Protein AF-A0A3P6DBD3-F1 (afdb_monomer)

Secondary structure (DSSP, 8-state):
--TTSEEEEEEESB-TTS-B-HHHHHHHHHHHHHHHHHHHHHS-SS-----S-------TT-EEEEEETTEEEEEEE-TTSSEEEEEEEHHHHHHHHHHHHHHHH-

Radius of gyration: 14.98 Å; Cα contacts (8 Å, |Δi|>4): 124; chains: 1; bounding box: 41×35×32 Å

Nearest PDB structures (foldseek):
  8fhj-assembly1_C  TM=5.734E-01  e=1.994E+00  Methylocystis sp. SB2
  7zu0-assembly1_A  TM=4.511E-01  e=8.182E-01  Saccharomyces cerevisiae
  5he2-assembly1_A  TM=2.923E-01  e=1.125E+00  Bos taurus
  5yvq-assembly1_A  TM=2.575E-01  e=1.451E+00  Muvirus mu
  6fm7-assembly1_A  TM=2.638E-01  e=7.587E+00  Aeromonas enteropelogenes

Sequence (106 aa):
MCSHVYQSYKVPEFNDNLQENHLYMKVYSYLNSLSSIEDSDFTNLFTEKKSNEIILHLDRNQIVGDEFLGARVCWYNKDGTRSFVLKIRKADKRRILGPYLQHIHR

Organism: Brassica oleracea (NCBI:txid3712)

Structure (mmCIF, N/CA/C/O backbone):
data_AF-A0A3P6DBD3-F1
#
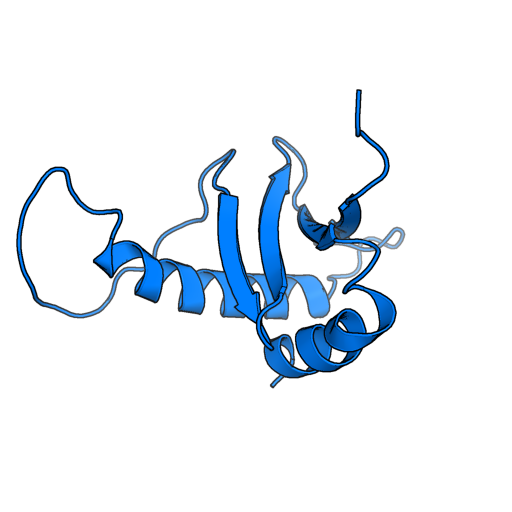_entry.id   AF-A0A3P6DBD3-F1
#
loop_
_atom_site.group_PDB
_atom_site.id
_atom_site.type_symbol
_atom_site.label_atom_id
_atom_site.label_alt_id
_atom_site.label_comp_id
_atom_site.label_asym_id
_atom_site.label_entity_id
_atom_site.label_seq_id
_atom_site.pdbx_PDB_ins_code
_atom_site.Cartn_x
_atom_site.Cartn_y
_atom_site.Cartn_z
_atom_site.occupancy
_atom_site.B_iso_or_equiv
_atom_site.auth_seq_id
_atom_site.auth_comp_id
_atom_site.auth_asym_id
_atom_site.auth_atom_id
_atom_site.pdbx_PDB_model_num
ATOM 1 N N . MET A 1 1 ? 14.930 -20.826 2.101 1.00 33.28 1 MET A N 1
ATOM 2 C CA . MET A 1 1 ? 15.472 -19.556 2.632 1.00 33.28 1 MET A CA 1
ATOM 3 C C . MET A 1 1 ? 15.491 -18.492 1.530 1.00 33.28 1 MET A C 1
ATOM 5 O O . MET A 1 1 ? 16.431 -18.483 0.758 1.00 33.28 1 MET A O 1
ATOM 9 N N . CYS A 1 2 ? 14.491 -17.606 1.421 1.00 35.56 2 CYS A N 1
ATOM 10 C CA . CYS A 1 2 ? 14.550 -16.416 0.541 1.00 35.56 2 CYS A CA 1
ATOM 11 C C . CYS A 1 2 ? 13.769 -15.241 1.162 1.00 35.56 2 CYS A C 1
ATOM 13 O O . CYS A 1 2 ? 12.921 -14.616 0.531 1.00 35.56 2 CYS A O 1
ATOM 15 N N . SER A 1 3 ? 14.041 -14.933 2.429 1.00 45.31 3 SER A N 1
ATOM 16 C CA . SER A 1 3 ? 13.354 -13.883 3.199 1.00 45.31 3 SER A CA 1
ATOM 17 C C . SER A 1 3 ? 13.692 -12.452 2.740 1.00 45.31 3 SER A C 1
ATOM 19 O O . SER A 1 3 ? 13.117 -11.494 3.242 1.00 45.31 3 SER A O 1
ATOM 21 N N . HIS A 1 4 ? 14.617 -12.286 1.784 1.00 54.41 4 HIS A N 1
ATOM 22 C CA . HIS A 1 4 ? 15.155 -10.985 1.370 1.00 54.41 4 HIS A CA 1
ATOM 23 C C . HIS A 1 4 ? 14.556 -10.418 0.076 1.00 54.41 4 HIS A C 1
ATOM 25 O O . HIS A 1 4 ? 14.945 -9.317 -0.304 1.00 54.41 4 HIS A O 1
ATOM 31 N N . VAL A 1 5 ? 13.641 -11.122 -0.602 1.00 71.75 5 VAL A N 1
ATOM 32 C CA . VAL A 1 5 ? 13.108 -10.702 -1.918 1.00 71.75 5 VAL A CA 1
ATOM 33 C C . VAL A 1 5 ? 12.026 -9.630 -1.796 1.00 71.75 5 VAL A C 1
ATOM 35 O O . VAL A 1 5 ? 11.892 -8.789 -2.681 1.00 71.75 5 VAL A O 1
ATOM 38 N N . TYR A 1 6 ? 11.274 -9.629 -0.697 1.00 76.00 6 TYR A N 1
ATOM 39 C CA . TYR A 1 6 ? 10.183 -8.686 -0.462 1.00 76.00 6 TYR A CA 1
ATOM 40 C C . TYR A 1 6 ? 10.565 -7.655 0.600 1.00 76.00 6 TYR A C 1
ATOM 42 O O . TYR A 1 6 ? 11.383 -7.916 1.481 1.00 76.00 6 TYR A O 1
ATOM 50 N N . GLN A 1 7 ? 9.969 -6.476 0.497 1.00 84.00 7 GLN A N 1
ATOM 51 C CA . GLN A 1 7 ? 10.046 -5.395 1.464 1.00 84.00 7 GLN A CA 1
ATOM 52 C C . GLN A 1 7 ? 8.634 -5.065 1.936 1.00 84.00 7 GLN A C 1
ATOM 54 O O . GLN A 1 7 ? 7.707 -5.030 1.127 1.00 84.00 7 GLN A O 1
ATOM 59 N N . SER A 1 8 ? 8.491 -4.815 3.235 1.00 84.25 8 SER A N 1
ATOM 60 C CA . SER A 1 8 ? 7.241 -4.373 3.846 1.00 84.25 8 SER A CA 1
ATOM 61 C C . SER A 1 8 ? 7.314 -2.908 4.273 1.00 84.25 8 SER A C 1
ATOM 63 O O . SER A 1 8 ? 8.353 -2.466 4.773 1.00 84.25 8 SER A O 1
ATOM 65 N N . TYR A 1 9 ? 6.203 -2.193 4.118 1.00 86.75 9 TYR A N 1
ATOM 66 C CA . TYR A 1 9 ? 5.991 -0.808 4.530 1.00 86.75 9 TYR A CA 1
ATOM 67 C C . TYR A 1 9 ? 4.735 -0.724 5.380 1.00 86.75 9 TYR A C 1
ATOM 69 O O . TYR A 1 9 ? 3.674 -1.153 4.944 1.00 86.75 9 TYR A O 1
ATOM 77 N N . LYS A 1 10 ? 4.856 -0.178 6.589 1.00 87.62 10 LYS A N 1
ATOM 78 C CA . LYS A 1 10 ? 3.726 -0.003 7.498 1.00 87.62 10 LYS A CA 1
ATOM 79 C C . LYS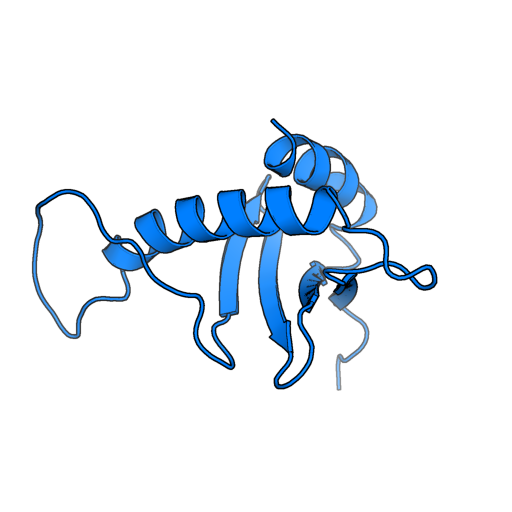 A 1 10 ? 3.169 1.412 7.361 1.00 87.62 10 LYS A C 1
ATOM 81 O O . LYS A 1 10 ? 3.927 2.375 7.418 1.00 87.62 10 LYS A O 1
ATOM 86 N N . VAL A 1 11 ? 1.853 1.513 7.231 1.00 87.62 11 VAL A N 1
ATOM 87 C CA . VAL A 1 11 ? 1.080 2.755 7.225 1.00 87.62 11 VAL A CA 1
ATOM 88 C C . VAL A 1 11 ? 0.145 2.709 8.437 1.00 87.62 11 VAL A C 1
ATOM 90 O O . VAL A 1 11 ? -0.887 2.040 8.377 1.00 87.62 11 VAL A O 1
ATOM 93 N N . PRO A 1 12 ? 0.523 3.314 9.576 1.00 87.12 12 PRO A N 1
ATOM 94 C CA . PRO A 1 12 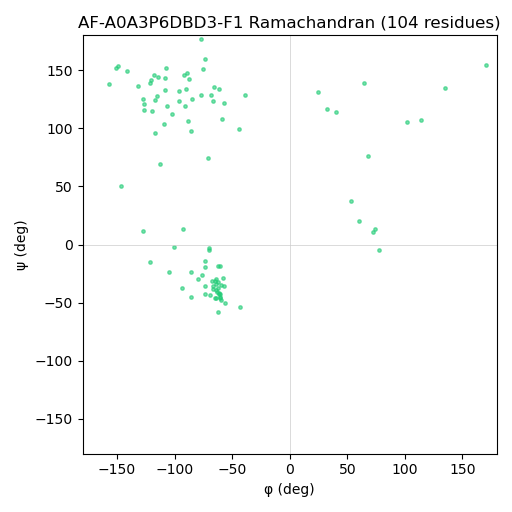? -0.339 3.372 10.753 1.00 87.12 12 PRO A CA 1
ATOM 95 C C . PRO A 1 12 ? -1.465 4.394 10.565 1.00 87.12 12 PRO A C 1
ATOM 97 O O . PRO A 1 12 ? -1.272 5.378 9.853 1.00 87.12 12 PRO A O 1
ATOM 100 N N . GLU A 1 13 ? -2.608 4.161 11.214 1.00 86.00 13 GLU A N 1
ATOM 101 C CA . GLU A 1 13 ? -3.751 5.087 11.249 1.00 86.00 13 GLU A CA 1
ATOM 102 C C . GLU A 1 13 ? -3.383 6.416 11.903 1.00 86.00 13 GLU A C 1
ATOM 104 O O . GLU A 1 13 ? -3.787 7.464 11.415 1.00 86.00 13 GLU A O 1
ATOM 109 N N . PHE A 1 14 ? -2.558 6.379 12.949 1.00 84.81 14 PHE A N 1
ATOM 110 C CA . PHE A 1 14 ? -2.054 7.567 13.626 1.00 84.81 14 PHE A CA 1
ATOM 111 C C . PHE A 1 14 ? -0.531 7.647 13.531 1.00 84.81 14 PHE A C 1
ATOM 113 O O . PHE A 1 14 ? 0.156 6.621 13.547 1.00 84.81 14 PHE A O 1
ATOM 120 N N . ASN A 1 15 ? 0.004 8.862 13.436 1.00 82.25 15 ASN A N 1
ATOM 121 C CA . ASN A 1 15 ? 1.436 9.104 13.611 1.00 82.25 15 ASN A CA 1
ATOM 122 C C . ASN A 1 15 ? 1.828 9.082 15.106 1.00 82.25 15 ASN A C 1
ATOM 124 O O . ASN A 1 15 ? 0.969 8.967 15.981 1.00 82.25 15 ASN A O 1
ATOM 128 N N . ASP A 1 16 ? 3.124 9.220 15.410 1.00 80.00 16 ASP A N 1
ATOM 129 C CA . ASP A 1 16 ? 3.630 9.223 16.797 1.00 80.00 16 ASP A CA 1
ATOM 130 C C . ASP A 1 16 ? 3.051 10.368 17.656 1.00 80.00 16 ASP A C 1
ATOM 132 O O . ASP A 1 16 ? 3.039 10.286 18.881 1.00 80.00 16 ASP A O 1
ATOM 136 N N . ASN A 1 17 ? 2.509 11.408 17.013 1.00 84.19 17 ASN A N 1
ATOM 137 C CA . ASN A 1 17 ? 1.834 12.539 17.652 1.00 84.19 17 ASN A CA 1
ATOM 138 C C . ASN A 1 17 ? 0.309 12.344 17.772 1.00 84.19 17 ASN A C 1
ATOM 140 O O . ASN A 1 17 ? -0.403 13.316 18.018 1.00 84.19 17 ASN A O 1
ATOM 144 N N . LEU A 1 18 ? -0.206 11.123 17.565 1.00 79.94 18 LEU A N 1
ATOM 145 C CA . LEU A 1 18 ? -1.640 10.786 17.581 1.00 79.94 18 LEU A CA 1
ATOM 146 C C . LEU A 1 18 ? -2.486 11.535 16.535 1.00 79.94 18 LEU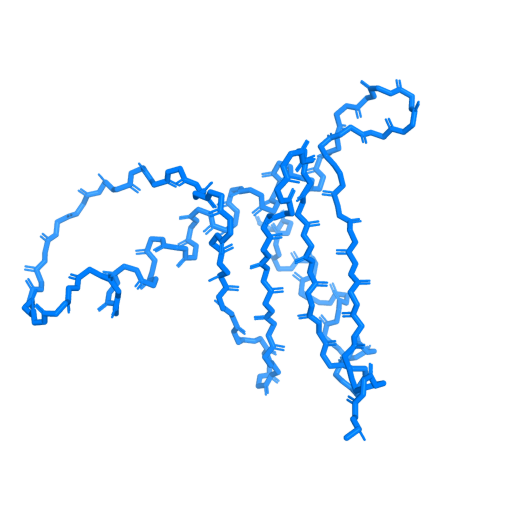 A C 1
ATOM 148 O O . LEU A 1 18 ? -3.706 11.617 16.661 1.00 79.94 18 LEU A O 1
ATOM 152 N N . GLN A 1 19 ? -1.864 12.074 15.487 1.00 84.31 19 GLN A N 1
ATOM 153 C CA . GLN A 1 19 ? -2.580 12.703 14.380 1.00 84.31 19 GLN A CA 1
ATOM 154 C C . GLN A 1 19 ? -2.943 11.657 13.333 1.00 84.31 19 GLN A C 1
ATOM 156 O O . GLN A 1 19 ? -2.146 10.761 13.043 1.00 84.31 19 GLN A O 1
ATOM 161 N N . GLU A 1 20 ? -4.128 11.795 12.747 1.00 82.75 20 GLU A N 1
ATOM 162 C CA . GLU A 1 20 ? -4.607 10.898 11.702 1.00 82.75 20 GLU A CA 1
ATOM 163 C C . GLU A 1 20 ? -3.697 10.944 10.467 1.00 82.75 20 GLU A C 1
ATOM 165 O O . GLU A 1 20 ? -3.294 12.000 9.973 1.00 82.75 20 GLU A O 1
ATOM 170 N N . ASN A 1 21 ? -3.366 9.768 9.954 1.00 84.31 21 ASN A N 1
ATOM 171 C CA . ASN A 1 21 ? -2.562 9.610 8.766 1.00 84.31 21 ASN A CA 1
ATOM 172 C C . ASN A 1 21 ? -3.465 9.615 7.531 1.00 84.31 21 ASN A C 1
ATOM 174 O O . ASN A 1 21 ? -4.118 8.623 7.212 1.00 84.31 21 ASN A O 1
ATOM 178 N N . HIS A 1 22 ? -3.447 10.704 6.766 1.00 84.31 22 HIS A N 1
ATOM 179 C CA . HIS A 1 22 ? -4.247 10.803 5.541 1.00 84.31 22 HIS A CA 1
ATOM 180 C C . HIS A 1 22 ? -3.933 9.691 4.523 1.00 84.31 22 HIS A C 1
ATOM 182 O O . HIS A 1 22 ? -4.809 9.284 3.758 1.00 84.31 22 HIS A O 1
ATOM 188 N N . LEU A 1 23 ? -2.700 9.163 4.515 1.00 85.12 23 LEU A N 1
ATOM 189 C CA . LEU A 1 23 ? -2.350 8.028 3.662 1.00 85.12 23 LEU A CA 1
ATOM 190 C C . LEU A 1 23 ? -3.094 6.760 4.090 1.00 85.12 23 LEU A C 1
ATOM 192 O O . LEU A 1 23 ? -3.498 5.989 3.228 1.00 85.12 23 LEU A O 1
ATOM 196 N N . TYR A 1 24 ? -3.308 6.555 5.392 1.00 86.06 24 TYR A N 1
ATOM 197 C CA . TYR A 1 24 ? -4.089 5.426 5.894 1.00 86.06 24 TYR A CA 1
ATOM 198 C C . TYR A 1 24 ? -5.524 5.476 5.367 1.00 86.06 24 TYR A C 1
ATOM 200 O O . TYR A 1 24 ? -6.002 4.476 4.845 1.00 86.06 24 TYR A O 1
ATOM 208 N N . MET A 1 25 ? -6.174 6.642 5.412 1.00 84.69 25 MET A N 1
ATOM 209 C CA . MET A 1 25 ? -7.540 6.814 4.899 1.00 84.69 25 MET A CA 1
ATOM 210 C C . MET A 1 25 ? -7.632 6.580 3.387 1.00 84.69 25 MET A C 1
ATOM 212 O O . MET A 1 25 ? -8.554 5.919 2.910 1.00 84.69 25 MET A O 1
ATOM 216 N N . LYS A 1 26 ? -6.647 7.065 2.623 1.00 86.75 26 LYS A N 1
ATOM 217 C CA . LYS A 1 26 ? -6.565 6.818 1.176 1.00 86.75 26 LYS A CA 1
ATOM 218 C C . LYS A 1 26 ? -6.360 5.339 0.856 1.00 86.75 26 LYS A C 1
ATOM 220 O O . LYS A 1 26 ? -7.078 4.796 0.025 1.00 86.75 26 LYS A O 1
ATOM 225 N N . VAL A 1 27 ? -5.437 4.677 1.556 1.00 85.56 27 VAL A N 1
ATOM 226 C CA . VAL A 1 27 ? -5.213 3.231 1.429 1.00 85.56 27 VAL A CA 1
ATOM 227 C C . VAL A 1 27 ? -6.474 2.464 1.810 1.00 85.56 27 VAL A C 1
ATOM 229 O O . VAL A 1 27 ? -6.876 1.584 1.066 1.00 85.56 27 VAL A O 1
ATOM 232 N N . TYR A 1 28 ? -7.142 2.820 2.907 1.00 83.31 28 TYR A N 1
ATOM 233 C CA . TYR A 1 28 ? -8.402 2.201 3.311 1.00 83.31 28 TYR A CA 1
ATOM 234 C C . TYR A 1 28 ? -9.458 2.306 2.206 1.00 83.31 28 TYR A C 1
ATOM 236 O O . TYR A 1 28 ? -10.027 1.295 1.806 1.00 83.31 28 TYR A O 1
ATOM 244 N N . SER A 1 29 ? -9.683 3.503 1.661 1.00 83.75 29 SER A N 1
ATOM 245 C CA . SER A 1 29 ? -10.640 3.717 0.568 1.00 83.75 29 SER A CA 1
ATOM 246 C C . SER A 1 29 ? -10.275 2.926 -0.692 1.00 83.75 29 SER A C 1
ATOM 248 O O . SER A 1 29 ? -11.144 2.329 -1.327 1.00 83.75 29 SER A O 1
ATOM 250 N N . TYR A 1 30 ? -8.991 2.909 -1.053 1.00 85.31 30 TYR A N 1
ATOM 251 C CA . TYR A 1 30 ? -8.486 2.178 -2.210 1.00 85.31 30 TYR A CA 1
ATOM 252 C C . TYR A 1 30 ? -8.656 0.667 -2.044 1.00 85.31 30 TYR A C 1
ATOM 254 O O . TYR A 1 30 ? -9.174 0.002 -2.935 1.00 85.31 30 TYR A O 1
ATOM 262 N N . LEU A 1 31 ? -8.291 0.130 -0.878 1.00 80.44 31 LEU A N 1
ATOM 263 C CA . LEU A 1 31 ? -8.430 -1.291 -0.577 1.00 80.44 31 LEU A CA 1
ATOM 264 C C . LEU A 1 31 ? -9.887 -1.733 -0.555 1.00 80.44 31 LEU A C 1
ATOM 266 O O . LEU A 1 31 ? -10.169 -2.791 -1.091 1.00 80.44 31 LEU A O 1
ATOM 270 N N . ASN A 1 32 ? -10.804 -0.921 -0.020 1.00 76.69 32 ASN A N 1
ATOM 271 C CA . ASN A 1 32 ? -12.241 -1.204 -0.110 1.00 76.69 32 ASN A CA 1
ATOM 272 C C . ASN A 1 32 ? -12.743 -1.218 -1.565 1.00 76.69 32 ASN A C 1
ATOM 274 O O . ASN A 1 32 ? -13.644 -1.977 -1.909 1.00 76.69 32 ASN A O 1
ATOM 278 N N . SER A 1 33 ? -12.149 -0.396 -2.435 1.00 75.00 33 SER A N 1
ATOM 279 C CA . SER A 1 33 ? -12.482 -0.384 -3.866 1.00 75.00 33 SER A CA 1
ATOM 280 C C . SER A 1 33 ? -11.917 -1.611 -4.598 1.00 75.00 33 SER A C 1
ATOM 282 O O . SER A 1 33 ? -12.569 -2.144 -5.492 1.00 75.00 33 SER A O 1
ATOM 284 N N . LEU A 1 34 ? -10.725 -2.080 -4.210 1.00 69.38 34 LEU A N 1
ATOM 285 C CA . LEU A 1 34 ? -10.093 -3.294 -4.743 1.00 69.38 34 LEU A CA 1
ATOM 286 C C . LEU A 1 34 ? -10.754 -4.581 -4.245 1.00 69.38 34 LEU A C 1
ATOM 288 O O . LEU A 1 34 ? -10.968 -5.497 -5.032 1.00 69.38 34 LEU A O 1
ATOM 292 N N . SER A 1 35 ? -11.093 -4.663 -2.958 1.00 59.19 35 SER A N 1
ATOM 293 C CA . SER A 1 35 ? -11.771 -5.830 -2.389 1.00 59.19 35 SER A CA 1
ATOM 294 C C . SER A 1 35 ? -13.170 -5.997 -2.980 1.00 59.19 35 SER A C 1
ATOM 296 O O . SER A 1 35 ? -13.592 -7.122 -3.214 1.00 59.19 35 SER A O 1
ATOM 298 N N . SER A 1 36 ? -13.840 -4.895 -3.342 1.00 48.78 36 SER A N 1
ATOM 299 C CA . SER A 1 36 ? -15.074 -4.933 -4.137 1.00 48.78 36 SER A CA 1
ATOM 300 C C . SER A 1 36 ? -14.884 -5.530 -5.545 1.00 48.78 36 SER A C 1
ATOM 302 O O . SER A 1 36 ? -15.875 -5.904 -6.170 1.00 48.78 36 SER A O 1
ATOM 304 N N . ILE A 1 37 ? -13.649 -5.600 -6.060 1.00 43.78 37 ILE A N 1
ATOM 305 C CA . ILE A 1 37 ? -13.279 -6.237 -7.335 1.00 43.78 37 ILE A CA 1
ATOM 306 C C . ILE A 1 37 ? -12.845 -7.699 -7.130 1.00 43.78 37 ILE A C 1
ATOM 308 O O . IL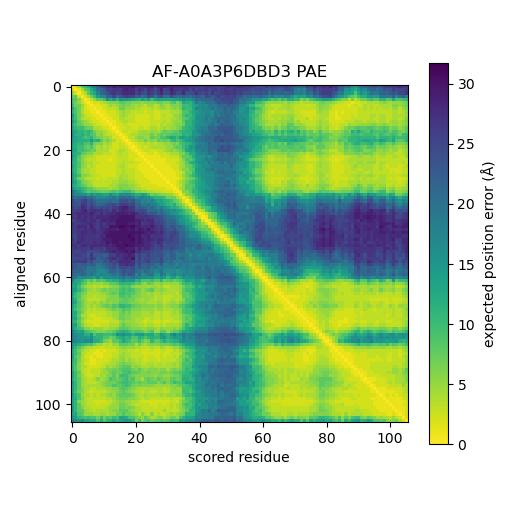E A 1 37 ? -13.198 -8.548 -7.946 1.00 43.78 37 ILE A O 1
ATOM 312 N N . GLU A 1 38 ? -12.134 -8.014 -6.040 1.00 43.72 38 GLU A N 1
ATOM 313 C CA . GLU A 1 38 ? -11.756 -9.394 -5.679 1.00 43.72 38 GLU A CA 1
ATOM 314 C C . GLU A 1 38 ? -12.942 -10.224 -5.148 1.00 43.72 38 GLU A C 1
ATOM 316 O O . GLU A 1 38 ? -12.877 -11.454 -5.162 1.00 43.72 38 GLU A O 1
ATOM 321 N N . ASP A 1 39 ? -14.071 -9.600 -4.792 1.00 40.66 39 ASP A N 1
ATOM 322 C CA . ASP A 1 39 ? -15.342 -10.311 -4.570 1.00 40.66 39 ASP A CA 1
ATOM 323 C C . ASP A 1 39 ? -15.961 -10.861 -5.875 1.00 40.66 39 ASP A C 1
ATOM 325 O O . ASP A 1 39 ? -16.948 -11.589 -5.842 1.00 40.66 39 ASP A O 1
ATOM 329 N N . SER A 1 40 ? -15.348 -10.599 -7.040 1.00 36.28 40 SER A N 1
ATOM 330 C CA . SER A 1 40 ? -15.605 -11.390 -8.252 1.00 36.28 40 SER A CA 1
ATOM 331 C C . SER A 1 40 ? -14.961 -12.783 -8.213 1.00 36.28 40 SER A C 1
ATOM 333 O O . SER A 1 40 ? -15.380 -13.636 -8.993 1.00 36.28 40 SER A O 1
ATOM 335 N N . ASP A 1 41 ? -13.954 -13.023 -7.367 1.00 39.50 41 ASP A N 1
ATOM 336 C CA . ASP A 1 41 ? -13.220 -14.298 -7.323 1.00 39.50 41 ASP A CA 1
ATOM 337 C C . ASP A 1 41 ? -13.264 -14.995 -5.954 1.00 39.50 41 ASP A C 1
ATOM 339 O O . ASP A 1 41 ? -12.961 -16.187 -5.874 1.00 39.50 41 ASP A O 1
ATOM 343 N N . PHE A 1 42 ? -13.668 -14.307 -4.877 1.00 40.19 42 PHE A N 1
ATOM 344 C CA . PHE A 1 42 ? -13.628 -14.886 -3.527 1.00 40.19 42 PHE A CA 1
ATOM 345 C C . PHE A 1 42 ? -14.922 -14.829 -2.700 1.00 40.19 42 PHE A C 1
ATOM 347 O O . PHE A 1 42 ? -14.908 -15.285 -1.556 1.00 40.19 42 PHE A O 1
ATOM 354 N N . THR A 1 43 ? -16.067 -14.483 -3.297 1.00 35.88 43 THR A N 1
ATOM 355 C CA . THR A 1 43 ? -17.378 -15.007 -2.859 1.00 35.88 43 THR A CA 1
ATOM 356 C C . THR A 1 43 ? -17.971 -15.918 -3.922 1.00 35.88 43 THR A C 1
ATOM 358 O O . THR A 1 43 ? -18.982 -15.659 -4.564 1.00 35.88 43 THR A O 1
ATOM 361 N N . ASN A 1 44 ? -17.341 -17.070 -4.091 1.00 35.66 44 ASN A N 1
ATOM 362 C CA . ASN A 1 44 ? -17.798 -18.288 -3.429 1.00 35.66 44 ASN A CA 1
ATOM 363 C C . ASN A 1 44 ? -17.004 -19.459 -4.016 1.00 35.66 44 ASN A C 1
ATOM 365 O O . ASN A 1 44 ? -16.592 -19.459 -5.175 1.00 35.66 44 ASN A O 1
ATOM 369 N N . LEU A 1 45 ? -16.874 -20.533 -3.246 1.00 50.16 45 LEU A N 1
ATOM 370 C CA . LEU A 1 45 ? -17.012 -21.856 -3.846 1.00 50.16 45 LEU A CA 1
ATOM 371 C C . LEU A 1 45 ? -18.234 -21.813 -4.785 1.00 50.16 45 LEU A C 1
ATOM 373 O O . LEU A 1 45 ? -19.353 -21.896 -4.305 1.00 50.16 45 LEU A O 1
ATOM 377 N N . PHE A 1 46 ? -18.012 -21.658 -6.091 1.00 38.50 46 PHE A N 1
ATOM 378 C CA . PHE A 1 46 ? -19.047 -21.581 -7.123 1.00 38.50 46 PHE A CA 1
ATOM 379 C C . PHE A 1 46 ? -20.025 -20.376 -7.075 1.00 38.50 46 PHE A C 1
ATOM 381 O O . PHE A 1 46 ? -20.633 -20.058 -6.062 1.00 38.50 46 PHE A O 1
ATOM 388 N N . THR A 1 47 ? -20.301 -19.865 -8.283 1.00 39.03 47 THR A N 1
ATOM 389 C CA . THR A 1 47 ? -21.525 -19.182 -8.774 1.00 39.03 47 THR A CA 1
ATOM 390 C C . THR A 1 47 ? -21.570 -17.646 -8.911 1.00 39.03 47 THR A C 1
ATOM 392 O O . THR A 1 47 ? -21.727 -16.891 -7.965 1.00 39.03 47 THR A O 1
ATOM 395 N N . GLU A 1 48 ? -21.487 -17.242 -10.188 1.00 37.31 48 GLU A N 1
ATOM 396 C CA . GLU A 1 48 ? -22.333 -16.294 -10.938 1.00 37.31 48 GLU A CA 1
ATOM 397 C C . GLU A 1 48 ? -22.854 -14.987 -10.300 1.00 37.31 48 GLU A C 1
ATOM 399 O O . GLU A 1 48 ? -23.794 -14.966 -9.518 1.00 37.31 48 GLU A O 1
ATOM 404 N N . LYS A 1 49 ? -22.348 -13.880 -10.874 1.00 41.69 49 LYS A N 1
ATOM 405 C CA . LYS A 1 49 ? -23.031 -12.629 -11.274 1.00 41.69 49 LYS A CA 1
ATOM 406 C C . LYS A 1 49 ? -24.229 -12.155 -10.431 1.00 41.69 49 LYS A C 1
ATOM 408 O O . LYS A 1 49 ? -25.348 -12.626 -10.623 1.00 41.69 49 LYS A O 1
ATOM 413 N N . LYS A 1 50 ? -24.025 -10.973 -9.824 1.00 44.41 50 LYS A N 1
ATOM 414 C CA . LYS A 1 50 ? -24.772 -9.702 -10.030 1.00 44.41 50 LYS A CA 1
ATOM 415 C C . LYS A 1 50 ? -25.120 -9.042 -8.689 1.00 44.41 50 LYS A C 1
ATOM 417 O O . LYS A 1 50 ? -25.738 -9.676 -7.845 1.00 44.41 50 LYS A O 1
ATOM 422 N N . SER A 1 51 ? -24.894 -7.726 -8.638 1.00 33.25 51 SER A N 1
ATOM 423 C CA . SER A 1 51 ? -25.571 -6.709 -7.803 1.00 33.25 51 SER A CA 1
ATOM 424 C C . SER A 1 51 ? -24.697 -6.034 -6.740 1.00 33.25 51 SER A C 1
ATOM 426 O O . SER A 1 51 ? -24.349 -6.620 -5.728 1.00 33.25 51 SER A O 1
ATOM 428 N N . ASN A 1 52 ? -24.385 -4.772 -7.050 1.00 40.84 52 ASN A N 1
ATOM 429 C CA . ASN A 1 52 ? -24.389 -3.564 -6.223 1.00 40.84 52 ASN A CA 1
ATOM 430 C C . ASN A 1 52 ? -24.231 -3.668 -4.694 1.00 40.84 52 ASN A C 1
ATOM 432 O O . ASN A 1 52 ? -25.032 -4.293 -4.012 1.00 40.84 52 ASN A O 1
ATOM 436 N N . GLU A 1 53 ? -23.303 -2.834 -4.209 1.00 38.94 53 GLU A N 1
ATOM 437 C CA . GLU A 1 53 ? -23.155 -2.341 -2.831 1.00 38.94 53 GLU A CA 1
ATOM 438 C C . GLU A 1 53 ? -22.751 -3.390 -1.792 1.00 38.94 53 GLU A C 1
ATOM 440 O O . GLU A 1 53 ? -23.534 -3.806 -0.942 1.00 38.94 53 GLU A O 1
ATOM 445 N N . ILE A 1 54 ? -21.465 -3.750 -1.809 1.00 42.59 54 ILE A N 1
ATOM 446 C CA . ILE A 1 54 ? -20.839 -4.540 -0.749 1.00 42.59 54 ILE A CA 1
ATOM 447 C C . ILE A 1 54 ? -19.887 -3.624 0.027 1.00 42.59 54 ILE A C 1
ATOM 449 O O . ILE A 1 54 ? -18.806 -3.275 -0.440 1.00 42.59 54 ILE A O 1
ATOM 453 N N . ILE A 1 55 ? -20.305 -3.202 1.222 1.00 38.53 55 ILE A N 1
ATOM 454 C CA . ILE A 1 55 ? -19.416 -2.567 2.202 1.00 38.53 55 ILE A CA 1
ATOM 455 C C . ILE A 1 55 ? -18.761 -3.705 2.988 1.00 38.53 55 ILE A C 1
ATOM 457 O O . ILE A 1 55 ? -19.375 -4.250 3.905 1.00 38.53 55 ILE A O 1
ATOM 461 N N . LEU A 1 56 ? -17.536 -4.090 2.615 1.00 43.66 56 LEU A N 1
ATOM 462 C CA . LEU A 1 56 ? -16.806 -5.165 3.290 1.00 43.66 56 LEU A CA 1
ATOM 463 C C . LEU A 1 56 ? -15.747 -4.585 4.236 1.00 43.66 56 LEU A C 1
ATOM 465 O O . LEU A 1 56 ? -14.758 -3.997 3.811 1.00 43.66 56 LEU A O 1
ATOM 469 N N . HIS A 1 57 ? -15.949 -4.758 5.541 1.00 41.03 57 HIS A N 1
ATOM 470 C CA . HIS A 1 57 ? -14.933 -4.437 6.541 1.00 41.03 57 HIS A CA 1
ATOM 471 C C . HIS A 1 57 ? -13.742 -5.391 6.377 1.00 41.03 57 HIS A C 1
ATOM 473 O O . HIS A 1 57 ? -13.927 -6.602 6.447 1.00 41.03 57 HIS A O 1
ATOM 479 N N . LEU A 1 58 ? -12.531 -4.852 6.177 1.00 49.44 58 LEU A N 1
ATOM 480 C CA . LEU A 1 58 ? -11.310 -5.657 6.055 1.00 49.44 58 LEU A CA 1
ATOM 481 C C . LEU A 1 58 ? -11.112 -6.482 7.336 1.00 49.44 58 LEU A C 1
ATOM 483 O O . LEU A 1 58 ? -10.803 -5.923 8.395 1.00 49.44 58 LEU A O 1
ATOM 487 N N . ASP A 1 59 ? -11.325 -7.791 7.252 1.00 47.97 59 ASP A N 1
ATOM 488 C CA . ASP A 1 59 ? -11.286 -8.656 8.425 1.00 47.97 59 ASP A CA 1
ATOM 489 C C . ASP A 1 59 ? -9.841 -8.865 8.910 1.00 47.97 59 ASP A C 1
ATOM 491 O O . ASP A 1 59 ? -8.855 -8.667 8.186 1.00 47.97 59 ASP A O 1
ATOM 495 N N . ARG A 1 60 ? -9.701 -9.258 10.175 1.00 51.72 60 ARG A N 1
ATOM 496 C CA . ARG A 1 60 ? -8.406 -9.570 10.798 1.00 51.72 60 ARG A CA 1
ATOM 497 C C . ARG A 1 60 ? -7.702 -10.670 9.988 1.00 51.72 60 ARG A C 1
ATOM 499 O O . ARG A 1 60 ? -8.260 -11.747 9.819 1.00 51.72 60 ARG A O 1
ATOM 506 N N . ASN A 1 61 ? -6.494 -10.397 9.480 1.00 54.16 61 ASN A N 1
ATOM 507 C CA . ASN A 1 61 ? -5.715 -11.231 8.540 1.00 54.16 61 ASN A CA 1
ATOM 508 C C . ASN A 1 61 ? -6.163 -11.292 7.068 1.00 54.16 61 ASN A C 1
ATOM 510 O O . ASN A 1 61 ? -5.620 -12.103 6.312 1.00 54.16 61 ASN A O 1
ATOM 514 N N . GLN A 1 62 ? -7.051 -10.414 6.604 1.00 65.31 62 GLN A N 1
ATOM 515 C CA . GLN A 1 62 ? -7.317 -10.324 5.169 1.00 65.31 62 GLN A CA 1
ATOM 516 C C . GLN A 1 62 ? -6.098 -9.755 4.420 1.00 65.31 62 GLN A C 1
ATOM 518 O O . GLN A 1 62 ? -5.540 -8.713 4.785 1.00 65.31 62 GLN A O 1
ATOM 523 N N . ILE A 1 63 ? -5.673 -10.471 3.377 1.00 70.56 63 ILE A N 1
ATOM 524 C CA . ILE A 1 63 ? -4.621 -10.051 2.448 1.00 70.56 63 ILE A CA 1
ATOM 525 C C . ILE A 1 63 ? -5.312 -9.664 1.143 1.00 70.56 63 ILE A C 1
ATOM 527 O O . ILE A 1 63 ? -5.952 -10.511 0.533 1.00 70.56 63 ILE A O 1
ATOM 531 N N . VAL A 1 64 ? -5.160 -8.411 0.722 1.00 76.81 64 VAL A N 1
ATOM 532 C CA . VAL A 1 64 ? -5.641 -7.901 -0.568 1.00 76.81 64 VAL A CA 1
ATOM 533 C C . VAL A 1 64 ? -4.493 -7.958 -1.566 1.00 76.81 64 VAL A C 1
ATOM 535 O O . VAL A 1 64 ? -3.406 -7.417 -1.306 1.00 76.81 64 VAL A O 1
ATOM 538 N N . GLY A 1 65 ? -4.712 -8.656 -2.675 1.00 77.38 65 GLY A N 1
ATOM 539 C CA . GLY A 1 65 ? -3.777 -8.733 -3.786 1.00 77.38 65 GLY A CA 1
ATOM 540 C C . GLY A 1 65 ? -4.022 -7.607 -4.782 1.00 77.38 65 GLY A C 1
ATOM 541 O O . GLY A 1 65 ? -5.140 -7.154 -4.974 1.00 77.38 65 GLY A O 1
ATOM 542 N N . ASP A 1 66 ? -2.959 -7.131 -5.417 1.00 79.19 66 ASP A N 1
ATOM 543 C CA . ASP A 1 66 ? -3.063 -6.171 -6.508 1.00 79.19 66 ASP A CA 1
ATOM 544 C C . ASP A 1 66 ? -1.909 -6.379 -7.496 1.00 79.19 66 ASP A C 1
ATOM 546 O O . ASP A 1 66 ? -0.826 -6.868 -7.141 1.00 79.19 66 ASP A O 1
ATOM 550 N N . GLU A 1 67 ? -2.125 -6.010 -8.750 1.00 80.94 67 GLU A N 1
ATOM 551 C CA . GLU A 1 67 ? -1.112 -6.058 -9.793 1.00 80.94 67 GLU A CA 1
ATOM 552 C C . GLU A 1 67 ? -0.990 -4.697 -10.470 1.00 80.94 67 GLU A C 1
ATOM 554 O O . GLU A 1 67 ? -1.889 -4.221 -11.156 1.00 80.94 67 GLU A O 1
ATOM 559 N N . PHE A 1 68 ? 0.180 -4.078 -10.319 1.00 81.00 68 PHE A N 1
ATOM 560 C CA . PHE A 1 68 ? 0.442 -2.752 -10.855 1.00 81.00 68 PHE A CA 1
ATOM 561 C C . PHE A 1 68 ? 1.703 -2.764 -11.714 1.00 81.00 68 PHE A C 1
ATOM 563 O O . PHE A 1 68 ? 2.791 -3.108 -11.247 1.00 81.00 68 PHE A O 1
ATOM 570 N N . LEU A 1 69 ? 1.565 -2.383 -12.990 1.00 82.56 69 LEU A N 1
ATOM 571 C CA . LEU A 1 69 ? 2.650 -2.404 -13.985 1.00 82.56 69 LEU A CA 1
ATOM 572 C C . LEU A 1 69 ? 3.355 -3.777 -14.087 1.00 82.56 69 LEU A C 1
ATOM 574 O O . LEU A 1 69 ? 4.579 -3.849 -14.234 1.00 82.56 69 LEU A O 1
ATOM 578 N N . GLY A 1 70 ? 2.587 -4.866 -13.970 1.00 76.75 70 GLY A N 1
ATOM 579 C CA . GLY A 1 70 ? 3.088 -6.246 -14.002 1.00 76.75 70 GLY A CA 1
ATOM 580 C C . GLY A 1 70 ? 3.862 -6.672 -12.749 1.00 76.75 70 GLY A C 1
ATOM 581 O O . GLY A 1 70 ? 4.518 -7.714 -12.749 1.00 76.75 70 GLY A O 1
ATOM 582 N N . ALA A 1 71 ? 3.829 -5.869 -11.682 1.00 78.38 71 ALA A N 1
ATOM 583 C CA . ALA A 1 71 ? 4.407 -6.210 -10.393 1.00 78.38 71 ALA A CA 1
ATOM 584 C C . ALA A 1 71 ? 3.301 -6.486 -9.371 1.00 78.38 71 ALA A C 1
ATOM 586 O O . ALA A 1 71 ? 2.362 -5.709 -9.212 1.00 78.38 71 ALA A O 1
ATOM 587 N N . ARG A 1 72 ? 3.456 -7.595 -8.644 1.00 78.62 72 ARG A N 1
ATOM 588 C CA . ARG A 1 72 ? 2.527 -7.990 -7.586 1.00 78.62 72 ARG A CA 1
ATOM 589 C C . ARG A 1 72 ? 2.752 -7.170 -6.328 1.00 78.62 72 ARG A C 1
ATOM 591 O O . ARG A 1 72 ? 3.872 -7.114 -5.800 1.00 78.62 72 ARG A O 1
ATOM 598 N N . VAL A 1 73 ? 1.665 -6.607 -5.835 1.00 80.75 73 VAL A N 1
ATOM 599 C CA . VAL A 1 73 ? 1.586 -5.848 -4.601 1.00 80.75 73 VAL A CA 1
ATOM 600 C C . VAL A 1 73 ? 0.582 -6.528 -3.681 1.00 80.75 73 VAL A C 1
ATOM 602 O O . VAL A 1 73 ? -0.417 -7.074 -4.133 1.00 80.75 73 VAL A O 1
ATOM 605 N N . CYS A 1 74 ? 0.870 -6.565 -2.384 1.00 82.50 74 CYS A N 1
ATOM 606 C CA . CYS A 1 74 ? -0.062 -7.127 -1.416 1.00 82.50 74 CYS A CA 1
ATOM 607 C C . CYS A 1 74 ? -0.218 -6.173 -0.244 1.00 82.50 74 CYS A C 1
ATOM 609 O O . CYS A 1 74 ? 0.780 -5.680 0.287 1.00 82.50 74 CYS A O 1
ATOM 611 N N . TRP A 1 75 ? -1.449 -5.980 0.198 1.00 85.56 75 TRP A N 1
ATOM 612 C CA . TRP A 1 75 ? -1.769 -5.254 1.414 1.00 85.56 75 TRP A CA 1
ATOM 613 C C . TRP A 1 75 ? -2.377 -6.197 2.431 1.00 85.56 75 TRP A C 1
ATOM 615 O O . TRP A 1 75 ? -3.105 -7.113 2.079 1.00 85.56 75 TRP A O 1
ATOM 625 N N . TYR A 1 76 ? -2.072 -5.990 3.702 1.00 79.19 76 TYR A N 1
ATOM 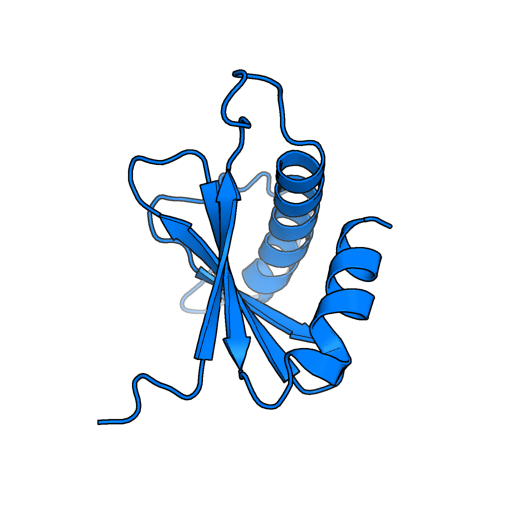626 C CA . TYR A 1 76 ? -2.723 -6.719 4.782 1.00 79.19 76 TYR A CA 1
ATOM 627 C C . TYR A 1 76 ? -2.759 -5.875 6.044 1.00 79.19 76 TYR A C 1
ATOM 629 O O . TYR A 1 76 ? -1.897 -5.018 6.262 1.00 79.19 76 TYR A O 1
ATOM 637 N N . ASN A 1 77 ? -3.757 -6.116 6.885 1.00 79.12 77 ASN A N 1
ATOM 638 C CA . ASN A 1 77 ? -3.815 -5.530 8.216 1.00 79.12 77 ASN A CA 1
ATOM 639 C C . ASN A 1 77 ? -3.105 -6.464 9.206 1.00 79.12 77 ASN A C 1
ATOM 641 O O . ASN A 1 77 ? -3.303 -7.677 9.172 1.00 79.12 77 ASN A O 1
ATOM 645 N N . LYS A 1 78 ? -2.241 -5.914 10.064 1.00 68.69 78 LYS A N 1
ATOM 646 C CA . LYS A 1 78 ? -1.581 -6.701 11.109 1.00 68.69 78 LYS A CA 1
ATOM 647 C C . LYS A 1 78 ? -2.431 -6.667 12.377 1.00 68.69 78 LYS A C 1
ATOM 649 O O . LYS A 1 78 ? -2.611 -5.599 12.964 1.00 68.69 78 LYS A O 1
ATOM 654 N N . ASP A 1 79 ? -2.867 -7.848 12.809 1.00 60.53 79 ASP A N 1
ATOM 655 C CA . ASP A 1 79 ? -3.719 -8.063 13.981 1.00 60.53 79 ASP A CA 1
ATOM 656 C C . ASP A 1 79 ? -3.386 -7.162 15.177 1.00 60.53 79 ASP A C 1
ATOM 658 O O . ASP A 1 79 ? -2.238 -7.060 15.619 1.00 60.53 79 ASP A O 1
ATOM 662 N N . GLY A 1 80 ? -4.422 -6.501 15.700 1.00 61.38 80 GLY A N 1
ATOM 663 C CA . GLY A 1 80 ? -4.349 -5.651 16.891 1.00 61.38 80 GLY A CA 1
ATOM 664 C C . GLY A 1 80 ? -3.736 -4.266 16.670 1.00 61.38 80 GLY A C 1
ATOM 665 O O . GLY A 1 80 ? -3.751 -3.449 17.588 1.00 61.38 80 GLY A O 1
ATOM 666 N N . THR A 1 81 ? -3.235 -3.961 15.470 1.00 65.44 81 THR A N 1
ATOM 667 C CA . THR A 1 81 ? -2.711 -2.633 15.134 1.00 65.44 81 THR A CA 1
ATOM 668 C C . THR A 1 81 ? -3.548 -2.010 14.031 1.00 65.44 81 THR A C 1
ATOM 670 O O . THR A 1 81 ? -3.683 -2.595 12.966 1.00 65.44 81 THR A O 1
ATOM 673 N N . ARG A 1 82 ? -4.093 -0.808 14.252 1.00 79.50 82 ARG A N 1
ATOM 674 C CA . ARG A 1 82 ? -4.786 -0.037 13.208 1.00 79.50 82 ARG A CA 1
ATOM 675 C C . ARG A 1 82 ? -3.763 0.478 12.193 1.00 79.50 82 ARG A C 1
ATOM 677 O O . ARG A 1 82 ? -3.289 1.609 12.260 1.00 79.50 82 ARG A O 1
ATOM 684 N N . SER A 1 83 ? -3.276 -0.427 11.350 1.00 83.75 83 SER A N 1
ATOM 685 C CA . SER A 1 83 ? -2.213 -0.158 10.394 1.00 83.75 83 SER A CA 1
ATOM 686 C C . SER A 1 83 ? -2.243 -1.132 9.232 1.00 83.75 83 SER A C 1
ATOM 688 O O . SER A 1 83 ? -2.369 -2.341 9.427 1.00 83.75 83 SER A O 1
ATOM 690 N N . PHE A 1 84 ? -2.028 -0.602 8.036 1.00 85.88 84 PHE A N 1
ATOM 691 C CA . PHE A 1 84 ? -1.856 -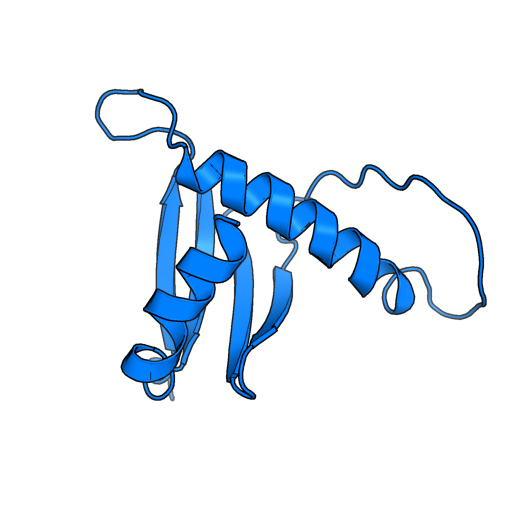1.399 6.833 1.00 85.88 84 PHE A CA 1
ATOM 692 C C . PHE A 1 84 ? -0.387 -1.699 6.593 1.00 85.88 84 PHE A C 1
ATOM 694 O O . PHE A 1 84 ? 0.490 -0.879 6.872 1.00 85.88 84 PHE A O 1
ATOM 701 N N . VAL A 1 85 ? -0.113 -2.879 6.056 1.00 85.75 85 VAL A N 1
ATOM 702 C CA . VAL A 1 85 ? 1.223 -3.280 5.641 1.00 85.75 85 VAL A CA 1
ATOM 703 C C . VAL A 1 85 ? 1.214 -3.580 4.153 1.00 85.75 85 VAL A C 1
ATOM 705 O O . VAL A 1 85 ? 0.596 -4.537 3.701 1.00 85.75 85 VAL A O 1
ATOM 708 N N . LEU A 1 86 ? 1.948 -2.763 3.408 1.00 87.56 86 LEU A N 1
ATOM 709 C CA . LEU A 1 86 ? 2.246 -2.955 1.998 1.00 87.56 86 LEU A CA 1
ATOM 710 C C . LEU A 1 86 ? 3.451 -3.873 1.857 1.00 87.56 86 LEU A C 1
ATOM 712 O O . LEU A 1 86 ? 4.525 -3.566 2.373 1.00 87.56 86 LEU A O 1
ATOM 716 N N . LYS A 1 87 ? 3.311 -4.958 1.106 1.00 85.44 87 LYS A N 1
ATOM 717 C CA . LYS A 1 87 ? 4.387 -5.880 0.751 1.00 85.44 87 LYS A CA 1
ATOM 718 C C . LYS A 1 87 ? 4.623 -5.854 -0.752 1.00 85.44 87 LYS A C 1
ATOM 720 O O . LYS A 1 87 ? 3.713 -6.058 -1.547 1.00 85.44 87 LYS A O 1
ATOM 725 N N . ILE A 1 88 ? 5.878 -5.638 -1.128 1.00 84.50 88 ILE A N 1
ATOM 726 C CA . ILE A 1 88 ? 6.312 -5.471 -2.517 1.00 84.50 88 ILE A CA 1
ATOM 727 C C . ILE A 1 88 ? 7.658 -6.161 -2.749 1.00 84.50 88 ILE A C 1
ATOM 729 O O . ILE A 1 88 ? 8.485 -6.245 -1.839 1.00 84.50 88 ILE A O 1
ATOM 733 N N . ARG A 1 89 ? 7.919 -6.658 -3.962 1.00 81.25 89 ARG A N 1
ATOM 734 C CA . ARG A 1 89 ? 9.251 -7.164 -4.336 1.00 81.25 89 ARG A CA 1
ATOM 735 C C . ARG A 1 89 ? 10.277 -6.034 -4.346 1.00 81.25 89 ARG A C 1
ATOM 737 O O . ARG A 1 89 ? 10.044 -4.970 -4.913 1.00 81.25 89 ARG A O 1
ATOM 744 N N . LYS A 1 90 ? 11.461 -6.274 -3.782 1.00 83.75 90 LYS A N 1
ATOM 745 C CA . LYS A 1 90 ? 12.564 -5.300 -3.775 1.00 83.75 90 LYS A CA 1
ATOM 746 C C . LYS A 1 90 ? 13.011 -4.909 -5.183 1.00 83.75 90 LYS A C 1
ATOM 748 O O . LYS A 1 90 ? 13.357 -3.750 -5.385 1.00 83.75 90 LYS A O 1
ATOM 753 N N . ALA A 1 91 ? 12.965 -5.849 -6.128 1.00 83.00 91 ALA A N 1
ATOM 754 C CA . ALA A 1 91 ? 13.282 -5.600 -7.533 1.00 83.00 91 ALA A CA 1
ATOM 755 C C . ALA A 1 91 ? 12.328 -4.571 -8.166 1.00 83.00 91 ALA A C 1
ATOM 757 O O . ALA A 1 91 ? 12.772 -3.653 -8.850 1.00 83.00 91 ALA A O 1
ATOM 758 N N . ASP A 1 92 ? 11.031 -4.673 -7.866 1.00 81.94 92 ASP A N 1
ATOM 759 C CA . ASP A 1 92 ? 10.003 -3.796 -8.432 1.00 81.94 92 ASP A CA 1
ATOM 760 C C . ASP A 1 92 ? 9.834 -2.487 -7.655 1.00 81.94 92 ASP A C 1
ATOM 762 O O . ASP A 1 92 ? 9.427 -1.479 -8.231 1.00 81.94 92 ASP A O 1
ATOM 766 N N . LYS A 1 93 ? 10.207 -2.463 -6.367 1.00 84.19 93 LYS A N 1
ATOM 767 C CA . LYS A 1 93 ? 10.068 -1.312 -5.460 1.00 84.19 93 LYS A CA 1
ATOM 768 C C . LYS A 1 93 ? 10.476 0.011 -6.107 1.00 84.19 93 LYS A C 1
ATOM 770 O O . LYS A 1 93 ? 9.705 0.963 -6.070 1.00 84.19 93 LYS A O 1
ATOM 775 N N . ARG A 1 94 ? 11.687 0.099 -6.669 1.00 86.62 94 ARG A N 1
ATOM 776 C CA . ARG A 1 94 ? 12.216 1.364 -7.215 1.00 86.62 94 ARG A CA 1
ATOM 777 C C . ARG A 1 94 ? 11.395 1.870 -8.405 1.00 86.62 94 ARG A C 1
ATOM 779 O O . ARG A 1 94 ? 11.330 3.075 -8.614 1.00 86.62 94 ARG A O 1
ATOM 786 N N . ARG A 1 95 ? 10.782 0.959 -9.161 1.00 88.81 95 ARG A N 1
ATOM 787 C CA . ARG A 1 95 ? 9.992 1.269 -10.353 1.00 88.81 95 ARG A CA 1
ATOM 788 C C . ARG A 1 95 ? 8.546 1.604 -10.008 1.00 88.81 95 ARG A C 1
ATOM 790 O O . ARG A 1 95 ? 8.020 2.569 -10.546 1.00 88.81 95 ARG A O 1
ATOM 797 N N . ILE A 1 96 ? 7.914 0.824 -9.128 1.00 87.25 96 ILE A N 1
ATOM 798 C CA . ILE A 1 96 ? 6.464 0.914 -8.930 1.00 87.25 96 ILE A CA 1
ATOM 799 C C . ILE A 1 96 ? 6.043 1.627 -7.645 1.00 87.25 96 ILE A C 1
ATOM 801 O O . ILE A 1 96 ? 4.947 2.156 -7.628 1.00 87.25 96 ILE A O 1
ATOM 805 N N . LEU A 1 97 ? 6.870 1.706 -6.591 1.00 87.56 97 LEU A N 1
ATOM 806 C CA . LEU A 1 97 ? 6.412 2.206 -5.282 1.00 87.56 97 LEU A CA 1
ATOM 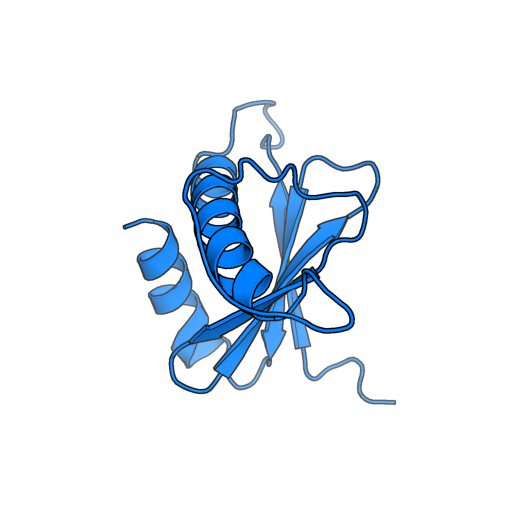807 C C . LEU A 1 97 ? 5.877 3.643 -5.354 1.00 87.56 97 LEU A C 1
ATOM 809 O O . LEU A 1 97 ? 4.799 3.920 -4.845 1.00 87.56 97 LEU A O 1
ATOM 813 N N . GLY A 1 98 ? 6.618 4.551 -5.994 1.00 90.06 98 GLY A N 1
ATOM 814 C CA . GLY A 1 98 ? 6.188 5.942 -6.163 1.00 90.06 98 GLY A CA 1
ATOM 815 C C . GLY A 1 98 ? 4.903 6.056 -6.993 1.00 90.06 98 GLY A C 1
ATOM 816 O O . GLY A 1 98 ? 3.911 6.568 -6.479 1.00 90.06 98 GLY A O 1
ATOM 817 N N . PRO A 1 99 ? 4.887 5.542 -8.239 1.00 89.62 99 PRO A N 1
ATOM 818 C CA . PRO A 1 99 ? 3.694 5.558 -9.086 1.00 89.62 99 PRO A CA 1
ATOM 819 C C . PRO A 1 99 ? 2.477 4.865 -8.461 1.00 89.62 99 PRO A C 1
ATOM 821 O O . PRO A 1 99 ? 1.358 5.336 -8.624 1.00 89.62 99 PRO A O 1
ATOM 824 N N . TYR A 1 100 ? 2.690 3.789 -7.706 1.00 88.38 100 TYR A N 1
ATOM 825 C CA . TYR A 1 100 ? 1.631 3.056 -7.022 1.00 88.38 100 TYR A CA 1
ATOM 826 C C . TYR A 1 100 ? 1.021 3.863 -5.872 1.00 88.38 100 TYR A C 1
ATOM 828 O O . TYR A 1 100 ? -0.195 3.962 -5.761 1.00 88.38 100 TYR A O 1
ATOM 836 N N . LEU A 1 101 ? 1.840 4.530 -5.053 1.00 87.75 101 LEU A N 1
ATOM 837 C CA . LEU A 1 101 ? 1.321 5.424 -4.012 1.00 87.75 101 LEU A CA 1
ATOM 838 C C . LEU A 1 101 ? 0.569 6.625 -4.604 1.00 87.75 101 LEU A C 1
ATOM 840 O O . LEU A 1 101 ? -0.416 7.072 -4.024 1.00 87.75 101 LEU A O 1
ATOM 844 N N . GLN A 1 102 ? 1.000 7.125 -5.766 1.00 87.62 102 GLN A N 1
ATOM 845 C CA . GLN A 1 102 ? 0.263 8.156 -6.505 1.00 87.62 102 GLN A CA 1
ATOM 846 C C . GLN A 1 102 ? -1.072 7.630 -7.044 1.00 87.62 102 GLN A C 1
ATOM 848 O O . GLN A 1 102 ? -2.065 8.349 -6.991 1.00 87.62 102 GLN A O 1
ATOM 853 N N . HIS A 1 103 ? -1.116 6.380 -7.517 1.00 86.69 103 HIS A N 1
ATOM 854 C CA . HIS A 1 103 ? -2.348 5.727 -7.959 1.00 86.69 103 HIS A CA 1
ATOM 855 C C . HIS A 1 103 ? -3.379 5.623 -6.826 1.00 86.69 103 HIS A C 1
ATOM 857 O O . HIS A 1 103 ? -4.531 5.967 -7.042 1.00 86.69 103 HIS A O 1
ATOM 863 N N . ILE A 1 104 ? -2.941 5.261 -5.616 1.00 84.56 104 ILE A N 1
ATOM 864 C CA . ILE A 1 104 ? -3.793 5.187 -4.413 1.00 84.56 104 ILE A CA 1
ATOM 865 C C . ILE A 1 104 ? -4.282 6.570 -3.958 1.00 84.56 104 ILE A C 1
ATOM 867 O O . ILE A 1 104 ? -5.341 6.699 -3.347 1.00 84.56 104 ILE A O 1
ATOM 871 N N . HIS A 1 105 ? -3.484 7.616 -4.180 1.00 77.62 105 HIS A N 1
ATOM 872 C CA . HIS A 1 105 ? -3.838 8.962 -3.736 1.00 77.62 105 HIS A CA 1
ATOM 873 C C . HIS A 1 105 ? -4.910 9.627 -4.613 1.00 77.62 105 HIS A C 1
ATOM 875 O O . HIS A 1 105 ? -5.622 10.516 -4.124 1.00 77.62 105 HIS A O 1
ATOM 881 N N . ARG A 1 106 ? -4.990 9.214 -5.882 1.00 65.56 106 ARG A N 1
ATOM 882 C CA . ARG A 1 106 ? -5.862 9.788 -6.908 1.00 65.56 106 ARG A CA 1
ATOM 883 C C . ARG A 1 106 ? -7.324 9.439 -6.663 1.00 65.56 106 ARG A C 1
ATOM 885 O O . ARG A 1 106 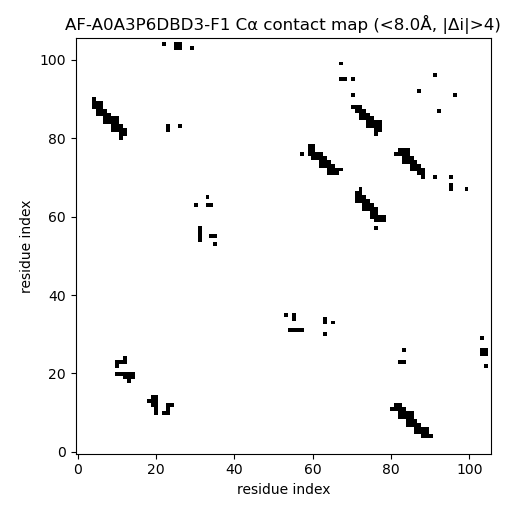? -8.139 10.375 -6.802 1.00 65.56 106 ARG A O 1
#

InterPro domains:
  IPR025753 AAA-type ATPase, N-terminal domain [PF14363] (4-76)

pLDDT: mean 70.1, std 18.76, range [33.25, 90.06]

Solvent-accessible surface area (backbone atoms only — not comparable to full-atom values): 6506 Å² total; per-residue (Å²): 142,74,86,77,52,55,45,76,46,78,39,44,43,48,48,101,83,72,44,77,30,69,65,32,56,33,46,52,56,43,48,50,57,48,51,62,56,49,50,77,72,69,64,47,94,70,74,82,89,88,84,85,87,77,90,69,79,85,51,89,66,46,69,49,80,46,75,54,96,90,38,67,36,35,38,30,44,49,78,99,46,73,30,43,34,43,38,34,40,55,86,48,40,86,74,40,49,65,62,49,55,51,61,48,68,105

Mean predicted aligned error: 11.46 Å

Foldseek 3Di:
DPPPFKDKDKAAQADPVRDGDVLLVLVVVVQQVQVVVCCVPPPDPDDDDDDDDDRDDQDAFDKGWDADPNWIKIWGDHPPTRMIMIMGTPVCCVPPVVVVSVVSVD